Protein AF-A0A8S2QSF4-F1 (afdb_monomer_lite)

Secondary structure (DSSP, 8-state):
--SHHHH----TT--S----EE------S-GGGHHHHHHIIIIIHHHHHHHIIIII--EE-

Structure (mmCIF, N/CA/C/O backbone):
data_AF-A0A8S2QSF4-F1
#
_entry.id   AF-A0A8S2QSF4-F1
#
loop_
_atom_site.group_PDB
_atom_site.id
_atom_site.type_symbol
_atom_site.label_atom_id
_atom_site.label_alt_id
_atom_site.label_comp_id
_atom_site.label_asym_id
_atom_site.label_entity_id
_atom_site.label_seq_id
_atom_site.pdbx_PDB_ins_code
_atom_site.Cartn_x
_atom_site.Cartn_y
_atom_site.Cartn_z
_atom_site.occupancy
_atom_site.B_iso_or_equiv
_atom_site.auth_seq_id
_atom_site.auth_comp_id
_atom_site.auth_asym_id
_atom_site.auth_atom_id
_atom_site.pdbx_PDB_model_num
ATOM 1 N N . MET A 1 1 ? -7.176 -29.686 -9.384 1.00 49.28 1 MET A N 1
ATOM 2 C CA . MET A 1 1 ? -7.138 -29.092 -8.031 1.00 49.28 1 MET A CA 1
ATOM 3 C C . MET A 1 1 ? -5.685 -28.761 -7.746 1.00 49.28 1 MET A C 1
ATOM 5 O O . MET A 1 1 ? -4.968 -29.692 -7.445 1.00 49.28 1 MET A O 1
ATOM 9 N N . GLU A 1 2 ? -5.212 -27.525 -7.939 1.00 54.88 2 GLU A N 1
ATOM 10 C CA . GLU A 1 2 ? -3.782 -27.219 -7.665 1.00 54.88 2 GLU A CA 1
ATOM 11 C C . GLU A 1 2 ? -3.451 -25.719 -7.560 1.00 54.88 2 GLU A C 1
ATOM 13 O O . GLU A 1 2 ? -2.470 -25.348 -6.930 1.00 54.88 2 GLU A O 1
ATOM 18 N N . LYS A 1 3 ? -4.280 -24.818 -8.107 1.00 47.41 3 LYS A N 1
ATOM 19 C CA . LYS A 1 3 ? -3.981 -23.373 -8.084 1.00 47.41 3 LYS A CA 1
ATOM 20 C C . LYS A 1 3 ? -4.218 -22.697 -6.731 1.00 47.41 3 LYS A C 1
ATOM 22 O O . LYS A 1 3 ? -3.545 -21.724 -6.418 1.00 47.41 3 LYS A O 1
ATOM 27 N N . GLU A 1 4 ? -5.148 -23.197 -5.919 1.00 52.41 4 GLU A N 1
ATOM 28 C CA . GLU A 1 4 ? -5.526 -22.547 -4.652 1.00 52.41 4 GLU A CA 1
ATOM 29 C C . GLU A 1 4 ? -4.392 -22.501 -3.627 1.00 52.41 4 GLU A C 1
A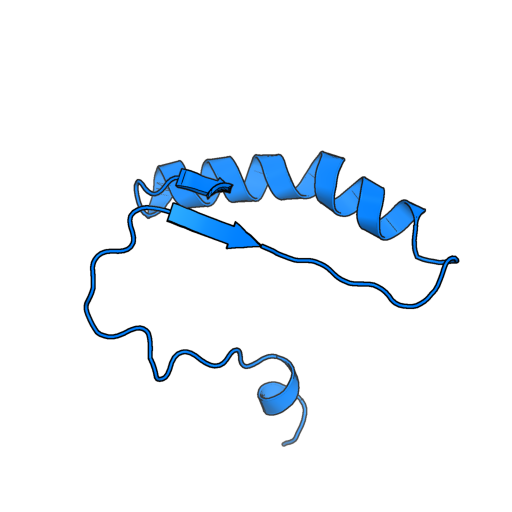TOM 31 O O . GLU A 1 4 ? -4.320 -21.566 -2.834 1.00 52.41 4 GLU A O 1
ATOM 36 N N . GLN A 1 5 ? -3.482 -23.475 -3.659 1.00 53.25 5 GLN A N 1
ATOM 37 C CA . GLN A 1 5 ? -2.403 -23.572 -2.681 1.00 53.25 5 GLN A CA 1
ATOM 38 C C . GLN A 1 5 ? -1.320 -22.506 -2.900 1.00 53.25 5 GLN A C 1
ATOM 40 O O . GLN A 1 5 ? -0.701 -22.067 -1.937 1.00 53.25 5 GLN A O 1
ATOM 45 N N . PHE A 1 6 ? -1.145 -22.034 -4.140 1.00 55.44 6 PHE A N 1
ATOM 46 C CA . PHE A 1 6 ? -0.167 -20.994 -4.478 1.00 55.44 6 PHE A CA 1
ATOM 47 C C . PHE A 1 6 ? -0.601 -19.592 -4.031 1.00 55.44 6 PHE A C 1
ATOM 49 O O . PHE A 1 6 ? 0.241 -18.747 -3.742 1.00 55.44 6 PHE A O 1
ATOM 56 N N . TYR A 1 7 ? -1.911 -19.339 -3.956 1.00 55.47 7 TYR A N 1
ATOM 57 C CA . TYR A 1 7 ? -2.463 -18.041 -3.546 1.00 55.47 7 TYR A CA 1
ATOM 58 C C . TYR A 1 7 ? -2.764 -17.955 -2.046 1.00 55.47 7 TYR A C 1
ATOM 60 O O . TYR A 1 7 ? -3.159 -16.895 -1.556 1.00 55.47 7 TYR A O 1
ATOM 68 N N . ARG A 1 8 ? -2.616 -19.057 -1.303 1.00 62.88 8 ARG A N 1
ATOM 69 C CA . ARG A 1 8 ? -2.950 -19.088 0.120 1.00 62.88 8 ARG A CA 1
ATOM 70 C C . ARG A 1 8 ? -1.768 -18.579 0.943 1.00 62.88 8 ARG A C 1
ATOM 72 O O . ARG A 1 8 ? -0.741 -19.239 1.052 1.00 62.88 8 ARG A O 1
ATOM 79 N N . GLY A 1 9 ? -1.928 -17.394 1.530 1.00 66.75 9 GLY A N 1
ATOM 80 C CA . GLY A 1 9 ? -1.014 -16.897 2.558 1.00 66.75 9 GLY A CA 1
ATOM 81 C C . GLY A 1 9 ? -1.039 -17.780 3.810 1.00 66.75 9 GLY A C 1
ATOM 82 O O . GLY A 1 9 ? -2.022 -18.479 4.066 1.00 66.75 9 GLY A O 1
ATOM 83 N N . ARG A 1 10 ? 0.039 -17.745 4.600 1.00 72.44 10 ARG A N 1
ATOM 84 C CA . ARG A 1 10 ? 0.088 -18.385 5.920 1.00 72.44 10 ARG A CA 1
ATOM 85 C C . ARG A 1 10 ? -0.585 -17.461 6.937 1.00 72.44 10 ARG A C 1
ATOM 87 O O . ARG A 1 10 ? -0.102 -16.353 7.154 1.00 72.44 10 ARG A O 1
ATOM 94 N N . PHE A 1 11 ? -1.687 -17.903 7.539 1.00 70.75 11 PHE A N 1
ATOM 95 C CA . PHE A 1 11 ? -2.449 -17.124 8.534 1.00 70.75 11 PHE A CA 1
ATOM 96 C C . PHE A 1 11 ? -2.441 -17.772 9.922 1.00 70.75 11 PHE A C 1
ATOM 98 O O . PHE A 1 11 ? -3.036 -17.244 10.853 1.00 70.75 11 PHE A O 1
ATOM 105 N N . ASP A 1 12 ? -1.738 -18.893 10.057 1.00 69.62 12 ASP A N 1
ATOM 106 C CA . ASP A 1 12 ? -1.778 -19.817 11.193 1.00 69.62 12 ASP A CA 1
ATOM 107 C C . ASP A 1 12 ? -1.363 -19.156 12.523 1.00 69.62 12 ASP A C 1
ATOM 109 O O . ASP A 1 12 ? -1.770 -19.591 13.596 1.00 69.62 12 ASP A O 1
ATOM 113 N N . GLU A 1 13 ? -0.583 -18.074 12.454 1.00 67.06 13 GLU A N 1
ATOM 114 C CA . GLU A 1 13 ? -0.087 -17.319 13.614 1.00 67.06 13 GLU A CA 1
ATOM 115 C C . GLU A 1 13 ? -0.907 -16.050 13.912 1.00 67.06 13 GLU A C 1
ATOM 117 O O . GLU A 1 13 ? -0.737 -15.408 14.954 1.00 67.06 13 GLU A O 1
ATOM 122 N N . VAL A 1 14 ? -1.822 -15.679 13.014 1.00 67.62 14 VAL A N 1
ATOM 123 C CA . VAL A 1 14 ? -2.722 -14.537 13.181 1.00 67.62 14 VAL A CA 1
ATOM 124 C C . VAL A 1 14 ? -3.963 -15.041 13.912 1.00 67.62 14 VAL A C 1
ATOM 126 O O . VAL A 1 14 ? -5.000 -15.283 13.306 1.00 67.62 14 VAL A O 1
ATOM 129 N N . GLY A 1 15 ? -3.845 -15.271 15.222 1.00 68.12 15 GLY A N 1
ATOM 130 C CA . GLY A 1 15 ? -5.007 -15.597 16.063 1.00 68.12 15 GLY A CA 1
ATOM 131 C C . GLY A 1 15 ? -6.071 -14.483 16.053 1.00 68.12 15 GLY A C 1
A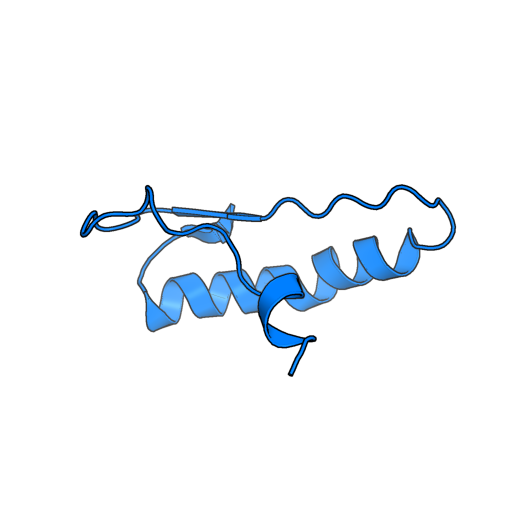TOM 132 O O . GLY A 1 15 ? -5.965 -13.515 15.304 1.00 68.12 15 GLY A O 1
ATOM 133 N N . ASP A 1 16 ? -7.046 -14.532 16.969 1.00 69.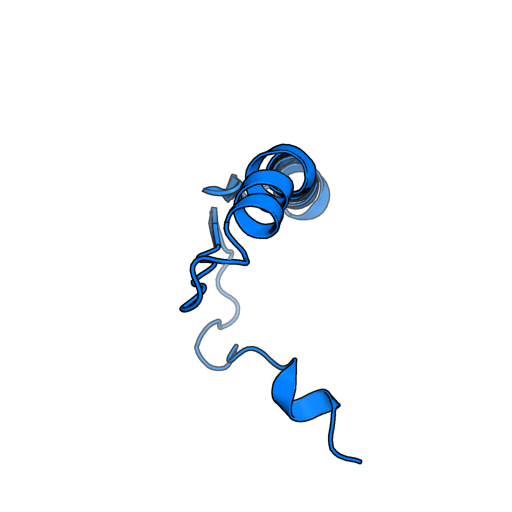25 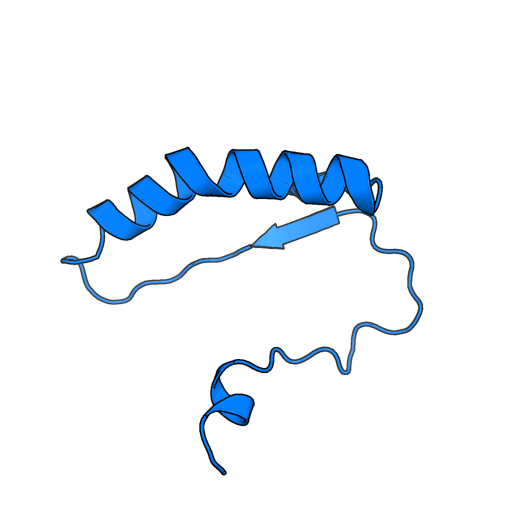16 ASP A N 1
ATOM 134 C CA . ASP A 1 16 ? -8.135 -13.531 17.118 1.00 69.25 16 ASP A CA 1
ATOM 135 C C . ASP A 1 16 ? -7.680 -12.117 17.556 1.00 69.25 16 ASP A C 1
ATOM 137 O O . ASP A 1 16 ? -8.435 -11.300 18.092 1.00 69.25 16 ASP A O 1
ATOM 141 N N . ARG A 1 17 ? -6.405 -11.785 17.352 1.00 68.50 17 ARG A N 1
ATOM 142 C CA . ARG A 1 17 ? -5.853 -10.481 17.683 1.00 68.50 17 ARG A CA 1
ATOM 143 C C . ARG A 1 17 ? -6.408 -9.435 16.730 1.00 68.50 17 ARG A C 1
ATOM 145 O O . ARG A 1 17 ? -6.264 -9.522 15.513 1.00 68.50 17 ARG A O 1
ATOM 152 N N . LYS A 1 18 ? -6.958 -8.372 17.312 1.00 73.12 18 LYS A N 1
ATOM 153 C CA . LYS A 1 18 ? -7.303 -7.163 16.572 1.00 73.12 18 LYS A CA 1
ATOM 154 C C . LYS A 1 18 ? -6.023 -6.569 15.977 1.00 73.12 18 LYS A C 1
ATOM 156 O O . LYS A 1 18 ? -5.142 -6.114 16.705 1.00 73.12 18 LYS A O 1
ATOM 161 N N . LEU A 1 19 ? -5.911 -6.614 14.654 1.00 79.38 19 LEU A N 1
ATOM 162 C CA . LEU A 1 19 ? -4.806 -6.001 13.927 1.00 79.38 19 LEU A CA 1
ATOM 163 C C . LEU A 1 19 ? -4.974 -4.480 13.958 1.00 79.38 19 LEU A C 1
ATOM 165 O O . LEU A 1 19 ? -6.076 -3.975 13.764 1.00 79.38 19 LEU A O 1
ATOM 169 N N . ASN A 1 20 ? -3.883 -3.753 14.186 1.00 82.94 20 ASN A N 1
ATOM 170 C CA . ASN A 1 20 ? -3.887 -2.285 14.196 1.00 82.94 20 ASN A CA 1
ATOM 171 C C . ASN A 1 20 ? -3.281 -1.705 12.907 1.00 82.94 20 ASN A C 1
ATOM 173 O O . ASN A 1 20 ? -3.612 -0.588 12.500 1.00 82.94 20 ASN A O 1
ATOM 177 N N . SER A 1 21 ? -2.426 -2.477 12.235 1.00 85.62 21 SER A N 1
ATOM 178 C CA . SER A 1 21 ? -1.802 -2.112 10.969 1.00 85.62 21 SER A CA 1
ATOM 179 C C . SER A 1 21 ? -1.552 -3.332 10.080 1.00 85.62 21 SER A C 1
ATOM 181 O O . SER A 1 21 ? -1.489 -4.466 10.554 1.00 85.62 21 SER A O 1
ATOM 183 N N . VAL A 1 22 ? -1.420 -3.083 8.778 1.00 86.81 22 VAL A N 1
ATOM 184 C CA . VAL A 1 22 ? -1.050 -4.055 7.744 1.00 86.81 22 VAL A CA 1
ATOM 185 C C . VAL A 1 22 ? 0.101 -3.473 6.942 1.00 86.81 22 VAL A C 1
ATOM 187 O O . VAL A 1 22 ? 0.045 -2.309 6.551 1.00 86.81 22 VAL A O 1
ATOM 190 N N . ARG A 1 23 ? 1.120 -4.293 6.681 1.00 87.88 23 ARG A N 1
ATOM 191 C CA . ARG A 1 23 ? 2.273 -3.941 5.854 1.00 87.88 23 ARG A CA 1
ATOM 192 C C . ARG A 1 23 ? 2.423 -4.954 4.730 1.00 87.88 23 ARG A C 1
ATOM 194 O O . ARG A 1 23 ? 2.380 -6.155 4.987 1.00 87.88 23 ARG A O 1
ATOM 201 N N . VAL A 1 24 ? 2.598 -4.474 3.501 1.00 85.25 24 VAL A N 1
ATOM 202 C CA . VAL A 1 24 ? 2.747 -5.329 2.314 1.00 85.25 24 VAL A CA 1
ATOM 203 C C . VAL A 1 24 ? 4.149 -5.181 1.742 1.00 85.25 24 VAL A C 1
ATOM 205 O O . VAL A 1 24 ? 4.589 -4.081 1.411 1.00 85.25 24 VAL A O 1
ATOM 208 N N . PHE A 1 25 ? 4.837 -6.311 1.600 1.00 81.88 25 PHE A N 1
ATOM 209 C CA . PHE A 1 25 ? 6.121 -6.396 0.919 1.00 81.88 25 PHE A CA 1
ATOM 210 C C . PHE A 1 25 ? 5.924 -7.087 -0.424 1.00 81.88 25 PHE A C 1
ATOM 212 O O . PHE A 1 25 ? 5.459 -8.223 -0.477 1.00 81.88 25 PHE A O 1
ATOM 219 N N . ILE A 1 26 ? 6.286 -6.393 -1.499 1.00 81.19 26 ILE A N 1
ATOM 220 C CA . ILE A 1 26 ? 6.303 -6.950 -2.850 1.00 81.19 26 ILE A CA 1
ATOM 221 C C . ILE A 1 26 ? 7.766 -7.053 -3.255 1.00 81.19 26 ILE A C 1
ATOM 223 O O . ILE A 1 26 ? 8.425 -6.038 -3.481 1.00 81.19 26 ILE A O 1
ATOM 227 N N . SER A 1 27 ? 8.285 -8.275 -3.305 1.00 77.94 27 SER A N 1
ATOM 228 C CA . SER A 1 27 ? 9.587 -8.558 -3.893 1.00 77.94 27 SER A CA 1
ATOM 229 C C . SER A 1 27 ? 9.395 -9.039 -5.325 1.00 77.94 27 SER A C 1
ATOM 231 O O . SER A 1 27 ? 8.545 -9.880 -5.605 1.00 77.94 27 SER A O 1
ATOM 233 N N . SER A 1 28 ? 10.209 -8.506 -6.231 1.00 76.50 28 SER A N 1
ATOM 234 C CA . SER A 1 28 ? 10.402 -9.090 -7.551 1.00 76.50 28 SER A CA 1
ATOM 235 C C . SER A 1 28 ? 11.891 -9.259 -7.797 1.00 76.50 28 SER A C 1
ATOM 237 O O . SER A 1 28 ? 12.684 -8.378 -7.463 1.00 76.50 28 SER A O 1
ATOM 239 N N . THR A 1 29 ? 12.266 -10.423 -8.319 1.00 70.75 29 THR A N 1
ATOM 240 C CA . THR A 1 29 ? 13.657 -10.811 -8.574 1.00 70.75 29 THR A CA 1
ATOM 241 C C . THR A 1 29 ? 14.140 -10.411 -9.962 1.00 70.75 29 THR A C 1
ATOM 243 O O . THR A 1 29 ? 15.331 -10.534 -10.232 1.00 70.75 29 THR A O 1
ATOM 246 N N . PHE A 1 30 ? 13.251 -9.936 -10.837 1.00 69.44 30 PHE A N 1
ATOM 247 C CA . PHE A 1 30 ? 13.593 -9.600 -12.214 1.00 69.44 30 PHE A CA 1
ATOM 248 C C . PHE A 1 30 ? 13.425 -8.102 -12.481 1.00 69.44 30 PHE A C 1
ATOM 250 O O . PHE A 1 30 ? 12.429 -7.482 -12.102 1.00 69.44 30 PHE A O 1
ATOM 257 N N . SER A 1 31 ? 14.443 -7.511 -13.106 1.00 73.88 31 SER A N 1
ATOM 258 C CA . SER A 1 31 ? 14.520 -6.073 -13.385 1.00 73.88 31 SER A CA 1
ATOM 259 C C . SER A 1 31 ? 13.495 -5.595 -14.414 1.00 73.88 31 SER A C 1
ATOM 261 O O . SER A 1 31 ? 13.155 -4.413 -14.414 1.00 73.88 31 SER A O 1
ATOM 263 N N . ASP A 1 32 ? 12.999 -6.497 -15.262 1.00 81.69 32 ASP A N 1
ATOM 264 C CA . ASP A 1 32 ? 11.928 -6.248 -16.233 1.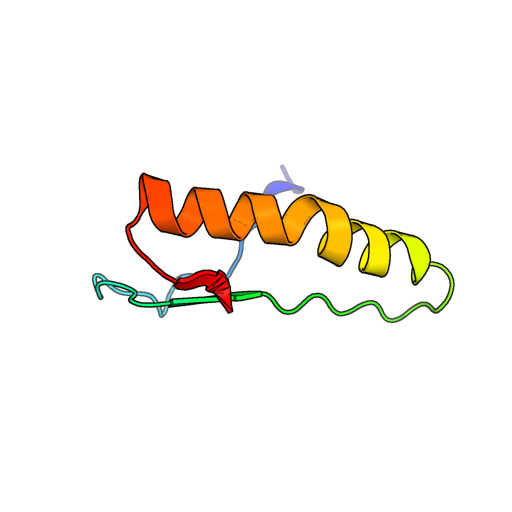00 81.69 32 ASP A CA 1
ATOM 265 C C . ASP A 1 32 ? 10.599 -5.857 -15.567 1.00 81.69 32 ASP A C 1
ATOM 267 O O . ASP A 1 32 ? 9.862 -5.064 -16.131 1.00 81.69 32 ASP A O 1
ATOM 271 N N . THR A 1 33 ? 10.339 -6.305 -14.335 1.00 85.62 33 THR A N 1
ATOM 272 C CA . THR A 1 33 ? 9.083 -6.009 -13.609 1.00 85.62 33 THR A CA 1
ATOM 273 C C . THR A 1 33 ? 9.067 -4.683 -12.830 1.00 85.62 33 THR A C 1
ATOM 275 O O . THR A 1 33 ? 8.248 -4.465 -11.925 1.00 85.62 33 THR A O 1
ATOM 278 N N . THR A 1 34 ? 10.034 -3.803 -13.099 1.00 85.12 34 THR A N 1
ATOM 279 C CA . THR A 1 34 ? 10.192 -2.543 -12.358 1.00 85.12 34 THR A CA 1
ATOM 280 C C . THR A 1 34 ? 8.973 -1.639 -12.533 1.00 85.12 34 THR A C 1
ATOM 282 O O . THR A 1 34 ? 8.502 -1.053 -11.553 1.00 85.12 34 THR A O 1
ATOM 285 N N . ASP A 1 35 ? 8.438 -1.567 -13.749 1.00 88.75 35 ASP A N 1
ATOM 286 C CA . ASP A 1 35 ? 7.308 -0.703 -14.083 1.00 88.75 35 ASP A CA 1
ATOM 287 C C . ASP A 1 35 ? 6.005 -1.213 -13.461 1.00 88.75 35 ASP A C 1
ATOM 289 O O . ASP A 1 35 ? 5.232 -0.427 -12.913 1.00 88.75 35 ASP A O 1
ATOM 293 N N . GLU A 1 36 ? 5.789 -2.528 -13.427 1.00 89.19 36 GLU A N 1
ATOM 294 C CA . GLU A 1 36 ? 4.652 -3.153 -12.752 1.00 89.19 36 GLU A CA 1
ATOM 295 C C . GLU A 1 36 ? 4.707 -2.910 -11.246 1.00 89.19 36 GLU A C 1
ATOM 297 O O . GLU A 1 36 ? 3.702 -2.528 -10.640 1.00 89.19 36 GLU A O 1
ATOM 302 N N . ARG A 1 37 ? 5.885 -3.079 -10.630 1.00 88.06 37 ARG A N 1
ATOM 303 C CA . ARG A 1 37 ? 6.077 -2.786 -9.204 1.00 88.06 37 ARG A CA 1
ATOM 304 C C . ARG A 1 37 ? 5.769 -1.320 -8.906 1.00 88.06 37 ARG A C 1
ATOM 306 O O . ARG A 1 37 ? 5.055 -1.032 -7.945 1.00 88.06 37 ARG A O 1
ATOM 313 N N . ASN A 1 38 ? 6.286 -0.398 -9.715 1.00 88.31 38 ASN A N 1
ATOM 314 C CA . ASN A 1 38 ? 6.029 1.031 -9.541 1.00 88.31 38 ASN A CA 1
ATOM 315 C C . ASN A 1 38 ? 4.534 1.341 -9.734 1.00 88.31 38 ASN A C 1
ATOM 317 O O . ASN A 1 38 ? 3.931 2.012 -8.898 1.00 88.31 38 ASN A O 1
ATOM 321 N N . GLY A 1 39 ? 3.895 0.751 -10.747 1.00 91.50 39 GLY A N 1
ATOM 322 C CA . GLY A 1 39 ? 2.461 0.880 -10.995 1.00 91.50 39 GLY A CA 1
ATOM 323 C C . GLY A 1 39 ? 1.593 0.366 -9.841 1.00 91.50 39 GLY A C 1
ATOM 324 O O . GLY A 1 39 ? 0.581 0.988 -9.508 1.00 91.50 39 GLY A O 1
ATOM 325 N N . LEU A 1 40 ? 1.990 -0.726 -9.179 1.00 90.81 40 LEU A N 1
ATOM 326 C CA . LEU A 1 40 ? 1.320 -1.227 -7.973 1.00 90.81 40 LEU A CA 1
ATOM 327 C C . LEU A 1 40 ? 1.407 -0.220 -6.820 1.00 90.81 40 LEU A C 1
ATOM 329 O O . LEU A 1 40 ? 0.399 0.055 -6.163 1.00 90.81 40 LEU A 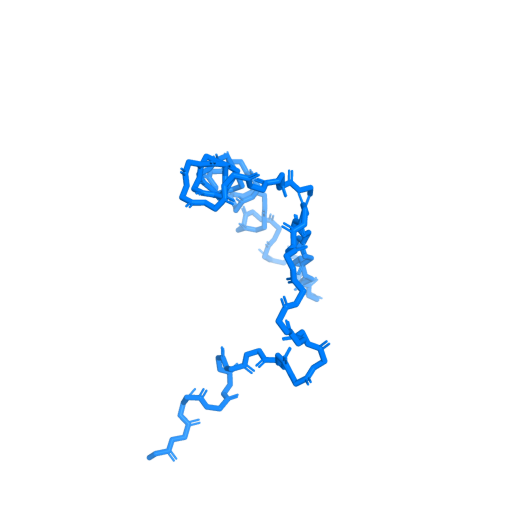O 1
ATOM 333 N N . ILE A 1 41 ? 2.582 0.365 -6.597 1.00 88.38 41 ILE A N 1
ATOM 334 C CA . ILE A 1 41 ? 2.778 1.375 -5.552 1.00 88.38 41 ILE A CA 1
ATOM 335 C C . ILE A 1 41 ? 1.952 2.631 -5.857 1.00 88.38 41 ILE A C 1
ATOM 337 O O . ILE A 1 41 ? 1.249 3.136 -4.986 1.00 88.38 41 ILE A O 1
ATOM 341 N N . GLU A 1 42 ? 1.969 3.117 -7.094 1.00 92.88 42 GLU A N 1
ATOM 342 C CA . GLU A 1 42 ? 1.279 4.356 -7.462 1.00 92.88 42 GLU A CA 1
ATOM 343 C C . GLU A 1 42 ? -0.244 4.205 -7.495 1.00 92.88 42 GLU A C 1
ATOM 345 O O . GLU A 1 42 ? -0.974 5.095 -7.055 1.00 92.88 42 GLU A O 1
ATOM 350 N N . ARG A 1 43 ? -0.749 3.079 -8.013 1.00 93.69 43 ARG A N 1
ATOM 351 C CA . ARG A 1 43 ? -2.184 2.911 -8.288 1.00 93.69 43 ARG A CA 1
ATOM 352 C C . ARG A 1 43 ? -2.901 2.071 -7.247 1.00 93.69 43 ARG A C 1
ATOM 354 O O . ARG A 1 43 ? -4.056 2.361 -6.938 1.00 93.69 43 ARG A O 1
ATOM 361 N N . VAL A 1 44 ? -2.260 1.032 -6.713 1.00 92.88 44 VAL A N 1
ATOM 362 C CA . VAL A 1 44 ? -2.924 0.032 -5.859 1.00 92.88 44 VAL A CA 1
ATOM 363 C C . VAL A 1 44 ? -2.752 0.342 -4.375 1.00 92.88 44 VAL A C 1
ATOM 365 O O . VAL A 1 44 ? -3.734 0.259 -3.636 1.00 92.88 44 VAL A O 1
ATOM 368 N N . TYR A 1 45 ? -1.574 0.782 -3.921 1.00 91.88 45 TYR A N 1
ATOM 369 C CA . TYR A 1 45 ? -1.353 1.092 -2.496 1.00 91.88 45 TYR A CA 1
ATOM 370 C C . TYR A 1 45 ? -2.333 2.147 -1.948 1.00 91.88 45 TYR A C 1
ATOM 372 O O . TYR A 1 45 ? -2.866 1.940 -0.854 1.00 91.88 45 TYR A O 1
ATOM 380 N N . PRO A 1 46 ? -2.681 3.231 -2.676 1.00 93.56 46 PRO A N 1
ATOM 381 C CA . PRO A 1 46 ? -3.694 4.178 -2.207 1.00 93.56 46 PRO A CA 1
ATOM 382 C C . PRO A 1 46 ? -5.079 3.542 -2.032 1.00 93.56 46 PRO A C 1
ATOM 384 O O . PRO A 1 46 ? -5.820 3.902 -1.114 1.00 93.56 46 PRO A O 1
ATOM 387 N N . GLN A 1 47 ? -5.434 2.588 -2.896 1.00 94.31 47 GLN A N 1
ATOM 388 C CA . GLN A 1 47 ? -6.705 1.868 -2.824 1.00 94.31 47 GLN A CA 1
ATOM 389 C C . GLN A 1 47 ? -6.717 0.899 -1.641 1.00 94.31 47 GLN A C 1
ATOM 391 O O . GLN A 1 47 ? -7.682 0.889 -0.878 1.00 94.31 47 GLN A O 1
ATOM 396 N N . LEU A 1 48 ? -5.622 0.162 -1.427 1.00 91.56 48 LEU A N 1
ATOM 397 C CA . LEU A 1 48 ? -5.450 -0.709 -0.263 1.00 91.56 48 LEU A CA 1
ATOM 398 C C . LEU A 1 48 ? -5.511 0.084 1.040 1.00 91.56 48 LEU A C 1
ATOM 400 O O . LEU A 1 48 ? -6.241 -0.294 1.952 1.00 91.56 48 LEU A O 1
ATOM 404 N N . ARG A 1 49 ? -4.845 1.241 1.103 1.00 92.81 49 ARG A N 1
ATOM 405 C CA . ARG A 1 49 ? -4.904 2.134 2.263 1.00 92.81 49 ARG A CA 1
ATOM 406 C C . ARG A 1 49 ? -6.331 2.561 2.584 1.00 92.81 49 ARG A C 1
ATOM 408 O O . ARG A 1 49 ? -6.755 2.458 3.735 1.00 92.81 49 ARG A O 1
ATOM 415 N N . LYS A 1 50 ? -7.090 2.998 1.572 1.00 94.38 50 LYS A N 1
ATOM 416 C CA . LYS A 1 50 ? -8.509 3.351 1.732 1.00 94.38 50 LYS A CA 1
ATOM 417 C C . LYS A 1 50 ? -9.341 2.147 2.169 1.00 94.38 50 LYS A C 1
ATOM 419 O O . LYS A 1 50 ? -10.172 2.284 3.057 1.00 94.38 50 LYS A O 1
ATOM 424 N N . TYR A 1 51 ? -9.117 0.977 1.582 1.00 93.50 51 TYR A N 1
ATOM 425 C CA . TYR A 1 51 ? -9.854 -0.241 1.907 1.00 93.50 51 TYR A CA 1
ATOM 426 C C . TYR A 1 51 ? -9.608 -0.703 3.352 1.00 93.50 51 TYR A C 1
ATOM 428 O O . TYR A 1 51 ? -10.568 -0.908 4.099 1.00 93.50 51 TYR A O 1
ATOM 436 N N . CYS A 1 52 ? -8.343 -0.791 3.775 1.00 91.31 52 CYS A N 1
ATOM 437 C CA . CYS A 1 52 ? -7.944 -1.137 5.140 1.00 91.31 52 CYS A CA 1
ATOM 438 C C . CYS A 1 52 ? -8.547 -0.168 6.163 1.00 91.31 52 CYS A C 1
ATOM 440 O O . CYS A 1 52 ? -9.141 -0.600 7.156 1.00 91.31 52 CYS A O 1
ATOM 442 N N . LEU A 1 53 ? -8.486 1.135 5.880 1.00 91.06 53 LEU A N 1
ATOM 443 C CA . LEU A 1 53 ? -9.049 2.148 6.762 1.00 91.06 53 LEU A CA 1
ATOM 444 C C . LEU A 1 53 ? -10.580 2.090 6.796 1.00 91.06 53 LEU A C 1
ATOM 446 O O . LEU A 1 53 ? -11.177 2.126 7.866 1.00 91.06 53 LEU A O 1
ATOM 450 N N . ASN A 1 54 ? -11.246 1.983 5.649 1.00 93.56 54 ASN A N 1
ATOM 451 C CA . ASN A 1 54 ? -12.703 2.068 5.594 1.00 93.56 54 ASN A CA 1
ATOM 452 C C . ASN A 1 54 ? -13.370 0.832 6.191 1.00 93.56 54 ASN A C 1
ATOM 454 O O . ASN A 1 54 ? -14.281 0.988 7.006 1.00 93.56 54 ASN A O 1
ATOM 458 N N . LYS A 1 55 ? -12.899 -0.361 5.810 1.00 90.50 55 LYS A N 1
ATOM 459 C CA . LYS A 1 55 ? -13.539 -1.634 6.154 1.00 90.50 55 LYS A CA 1
ATOM 460 C C . LYS A 1 55 ? -13.106 -2.171 7.512 1.00 90.50 55 LYS A C 1
ATOM 462 O O . LYS A 1 55 ? -13.946 -2.660 8.256 1.00 90.50 55 LYS A O 1
ATOM 467 N N . TYR A 1 56 ? -11.820 -2.058 7.839 1.00 88.06 56 TYR A N 1
ATOM 468 C CA . TYR A 1 56 ? -11.258 -2.667 9.049 1.00 88.06 56 TYR A CA 1
ATOM 469 C C . TYR A 1 56 ? -10.810 -1.642 10.094 1.00 88.06 56 TYR A C 1
ATOM 471 O O . TYR A 1 56 ? -10.521 -2.026 11.222 1.00 88.06 56 TYR A O 1
ATOM 479 N N . LYS A 1 57 ? -10.790 -0.342 9.754 1.00 90.31 57 LYS A N 1
ATOM 480 C CA . LYS A 1 57 ? -10.284 0.738 10.624 1.00 90.31 57 LYS A CA 1
ATOM 481 C C . LYS A 1 57 ? -8.821 0.523 11.036 1.00 90.31 57 LYS A C 1
ATOM 483 O O . LYS A 1 57 ? -8.421 0.933 12.120 1.00 90.31 57 LYS A O 1
ATOM 488 N N . ILE A 1 58 ? -8.028 -0.093 10.155 1.00 90.44 58 ILE A N 1
ATOM 489 C CA . ILE A 1 58 ? -6.602 -0.380 10.374 1.00 90.44 58 ILE A CA 1
ATOM 490 C C . ILE A 1 58 ? -5.729 0.441 9.428 1.00 90.44 58 ILE A C 1
ATOM 492 O O . ILE A 1 58 ? -6.152 0.799 8.324 1.00 90.44 58 ILE A O 1
ATOM 496 N N . GLN A 1 59 ? -4.502 0.736 9.852 1.00 89.25 59 GLN A N 1
ATOM 497 C CA . GLN A 1 59 ? -3.560 1.498 9.034 1.00 89.25 59 GLN A CA 1
ATOM 498 C C . GLN A 1 59 ? -2.846 0.608 8.012 1.00 89.25 59 GLN A C 1
ATOM 500 O O . GLN A 1 59 ? -2.495 -0.528 8.310 1.00 89.25 59 GLN A O 1
ATOM 505 N N . PHE A 1 60 ? -2.597 1.139 6.817 1.00 88.31 60 PHE A N 1
ATOM 506 C CA . PHE A 1 60 ? -1.741 0.505 5.812 1.00 88.31 60 PHE A CA 1
ATOM 507 C C . PHE A 1 60 ? -0.381 1.211 5.796 1.00 88.31 60 PHE A C 1
ATOM 509 O O . PHE A 1 60 ? -0.352 2.443 5.664 1.00 88.31 60 PHE A O 1
ATOM 516 N N . GLN A 1 61 ? 0.695 0.437 5.967 1.00 78.81 61 GLN A N 1
ATOM 517 C CA . GLN A 1 61 ? 2.099 0.865 5.987 1.00 78.81 61 GLN A CA 1
ATOM 518 C C . GLN A 1 61 ? 2.882 0.313 4.799 1.00 78.81 61 GLN A C 1
ATOM 520 O O . GLN A 1 61 ? 2.673 -0.869 4.440 1.00 78.81 61 GLN A O 1
#

Radius of gyration: 14.43 Å; chains: 1; bounding box: 28×33×34 Å

Sequence (61 aa):
MEKEQFYRGRFDEVGDRKLNSVRVFISSTFSDTTDERNGLIERVYPQLRKYCLNKYKIQFQ

pLDDT: mean 79.74, std 13.19, range [47.41, 94.38]

Foldseek 3Di:
DPPVVVPDDDCVPVPPDQAQEDEDDDDDPDPVCPVVVVCCVVPVQVVVQCCCCVPRVHGYD

Organism: NCBI:txid392030